Protein AF-A0AAE3WEP5-F1 (afdb_monomer)

Structure (mmCIF, N/CA/C/O backbone):
data_AF-A0AAE3WEP5-F1
#
_entry.id   AF-A0AAE3WEP5-F1
#
loop_
_atom_site.group_PDB
_atom_site.id
_atom_site.type_symbol
_atom_site.label_atom_id
_atom_site.label_alt_id
_atom_site.label_comp_id
_atom_site.label_asym_id
_atom_site.label_entity_id
_atom_site.label_seq_id
_atom_site.pdbx_PDB_ins_code
_atom_site.Cartn_x
_atom_site.Cartn_y
_atom_site.Cartn_z
_atom_site.occupancy
_atom_site.B_iso_or_equiv
_atom_site.auth_seq_id
_atom_site.auth_comp_id
_atom_site.auth_asym_id
_atom_site.auth_atom_id
_atom_site.pdbx_PDB_model_num
ATOM 1 N N . MET A 1 1 ? 13.631 13.914 59.760 1.00 41.50 1 MET A N 1
ATOM 2 C CA . MET A 1 1 ? 13.850 12.829 58.777 1.00 41.50 1 MET A CA 1
ATOM 3 C C . MET A 1 1 ? 12.592 12.707 57.924 1.00 41.50 1 MET A C 1
ATOM 5 O O . MET A 1 1 ? 11.534 12.432 58.470 1.00 41.50 1 MET A O 1
ATOM 9 N N . LYS A 1 2 ? 12.671 13.029 56.625 1.00 40.06 2 LYS A N 1
ATOM 10 C CA . LYS A 1 2 ? 11.543 12.967 55.677 1.00 40.06 2 LYS A CA 1
ATOM 11 C C . LYS A 1 2 ? 11.283 11.506 55.298 1.00 40.06 2 LYS A C 1
ATOM 13 O O . LYS A 1 2 ? 12.188 10.871 54.766 1.00 40.06 2 LYS A O 1
ATOM 18 N N . LYS A 1 3 ? 10.067 10.996 55.498 1.00 39.69 3 LYS A N 1
ATOM 19 C CA . LYS A 1 3 ? 9.565 9.845 54.734 1.00 39.69 3 LYS A CA 1
ATOM 20 C C . LYS A 1 3 ? 8.211 10.206 54.144 1.00 39.69 3 LYS A C 1
ATOM 22 O O . LYS A 1 3 ? 7.226 10.401 54.844 1.00 39.69 3 LYS A O 1
ATOM 27 N N . VAL A 1 4 ? 8.276 10.409 52.836 1.00 43.28 4 VA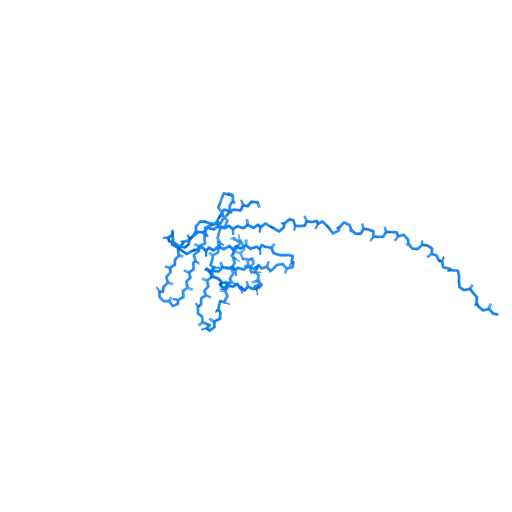L A N 1
ATOM 28 C CA . VAL A 1 4 ? 7.209 10.793 51.924 1.00 43.28 4 VAL A CA 1
ATOM 29 C C . VAL A 1 4 ? 6.188 9.662 51.871 1.00 43.28 4 VAL A C 1
ATOM 31 O O . VAL A 1 4 ? 6.540 8.505 51.652 1.00 43.28 4 VAL A O 1
ATOM 34 N N . MET A 1 5 ? 4.931 10.020 52.107 1.00 43.84 5 MET A N 1
ATOM 35 C CA . MET A 1 5 ? 3.764 9.158 51.982 1.00 43.84 5 MET A CA 1
ATOM 36 C C . MET A 1 5 ? 3.524 8.910 50.486 1.00 43.84 5 MET A C 1
ATOM 38 O O . MET A 1 5 ? 3.223 9.840 49.740 1.00 43.84 5 MET A O 1
ATOM 42 N N . ILE A 1 6 ? 3.732 7.674 50.028 1.00 49.97 6 ILE A N 1
ATOM 43 C CA . ILE A 1 6 ? 3.445 7.273 48.648 1.00 49.97 6 ILE A CA 1
ATOM 44 C C . ILE A 1 6 ? 1.932 7.070 48.555 1.00 49.97 6 ILE A C 1
ATOM 46 O O . ILE A 1 6 ? 1.394 6.077 49.036 1.00 49.97 6 ILE A O 1
ATOM 50 N N . VAL A 1 7 ? 1.249 8.057 47.979 1.00 48.47 7 VAL A N 1
ATOM 51 C CA . VAL A 1 7 ? -0.148 7.951 47.556 1.00 48.47 7 VAL A CA 1
ATOM 52 C C . VAL A 1 7 ? -0.219 6.933 46.422 1.00 48.47 7 VAL A C 1
ATOM 54 O O . VAL A 1 7 ? 0.413 7.110 45.380 1.00 48.47 7 VAL A O 1
ATOM 57 N N . SER A 1 8 ? -0.993 5.868 46.642 1.00 49.91 8 SER A N 1
ATOM 58 C CA . SER A 1 8 ? -1.401 4.898 45.627 1.00 49.91 8 SER A CA 1
ATOM 59 C C . SER A 1 8 ? -2.136 5.612 44.493 1.00 49.91 8 SER A C 1
ATOM 61 O O . SER A 1 8 ? -3.335 5.878 44.566 1.00 49.91 8 SER A O 1
ATOM 63 N N . GLY A 1 9 ? -1.382 5.956 43.451 1.00 44.91 9 GLY A N 1
ATOM 64 C CA . GLY A 1 9 ? -1.884 6.520 42.209 1.00 44.91 9 GLY A CA 1
ATOM 65 C C . GLY A 1 9 ? -2.639 5.465 41.410 1.00 44.91 9 GLY A C 1
ATOM 66 O O . GLY A 1 9 ? -2.046 4.553 40.843 1.00 44.91 9 GLY A O 1
ATOM 67 N N . ILE A 1 10 ? -3.957 5.623 41.431 1.00 52.28 10 ILE A N 1
ATOM 68 C CA . ILE A 1 10 ? -5.001 5.083 40.558 1.00 52.28 10 ILE A CA 1
ATOM 69 C C . ILE A 1 10 ? -4.474 4.518 39.229 1.00 52.28 10 ILE A C 1
ATOM 71 O O . ILE A 1 10 ? -3.833 5.207 38.435 1.00 52.28 10 ILE A O 1
ATOM 75 N N . ALA A 1 11 ? -4.839 3.259 38.981 1.00 49.22 11 ALA A N 1
ATOM 76 C CA . ALA A 1 11 ? -4.692 2.575 37.710 1.00 49.22 11 ALA A CA 1
ATOM 77 C C . ALA A 1 11 ? -5.351 3.375 36.575 1.00 49.22 11 ALA A C 1
ATOM 79 O O . ALA A 1 11 ? -6.562 3.325 36.375 1.00 49.22 11 ALA A O 1
ATOM 80 N N . LEU A 1 12 ? -4.536 4.053 35.775 1.00 43.38 12 LEU A N 1
ATOM 81 C CA . LEU A 1 12 ? -4.872 4.368 34.393 1.00 43.38 12 LEU A CA 1
ATOM 82 C C . LEU A 1 12 ? -4.408 3.186 33.542 1.00 43.38 12 LEU A C 1
ATOM 84 O O . LEU A 1 12 ? -3.438 3.270 32.790 1.00 43.38 12 LEU A O 1
ATOM 88 N N . LEU A 1 13 ? -5.123 2.063 33.664 1.00 47.12 13 LEU A N 1
ATOM 89 C CA . LEU A 1 13 ? -5.241 1.107 32.565 1.00 47.12 13 LEU A CA 1
ATOM 90 C C . LEU A 1 13 ? -5.991 1.849 31.462 1.00 47.12 13 LEU A C 1
ATOM 92 O O . LEU A 1 13 ? -7.205 1.727 31.310 1.00 47.12 13 LEU A O 1
ATOM 96 N N . GLY A 1 14 ? -5.261 2.713 30.756 1.00 37.12 14 GLY A N 1
ATOM 97 C CA . GLY A 1 14 ? -5.734 3.309 29.532 1.00 37.12 14 GLY A CA 1
ATOM 98 C C . GLY A 1 14 ? -6.179 2.151 28.666 1.00 37.12 14 GLY A C 1
ATOM 99 O O . GLY A 1 14 ? -5.361 1.312 28.285 1.00 37.12 14 GLY A O 1
ATOM 100 N N . LEU A 1 15 ? -7.481 2.094 28.393 1.00 43.38 15 LEU A N 1
ATOM 101 C CA . LEU A 1 15 ? -8.002 1.442 27.211 1.00 43.38 15 LEU A CA 1
ATOM 102 C C . LEU A 1 15 ? -7.263 2.087 26.036 1.00 43.38 15 LEU A C 1
ATOM 104 O O . LEU A 1 15 ? -7.735 3.043 25.422 1.00 43.38 15 LEU A O 1
ATOM 108 N N . ALA A 1 16 ? -6.073 1.572 25.731 1.00 41.22 16 ALA A N 1
ATOM 109 C CA . ALA A 1 16 ? -5.534 1.582 24.398 1.00 41.22 16 ALA A CA 1
ATOM 110 C C . ALA A 1 16 ? -6.544 0.756 23.616 1.00 41.22 16 ALA A C 1
ATOM 112 O O . ALA A 1 16 ? -6.418 -0.461 23.503 1.00 41.22 16 ALA A O 1
ATOM 113 N N . GLY A 1 17 ? -7.628 1.421 23.199 1.00 38.88 17 GLY A N 1
ATOM 114 C CA . GLY A 1 17 ? -8.587 0.870 22.274 1.00 38.88 17 GLY A CA 1
ATOM 115 C C . GLY A 1 17 ? -7.742 0.281 21.170 1.00 38.88 17 GLY A C 1
ATOM 116 O O . GLY A 1 17 ? -6.968 0.999 20.528 1.00 38.88 17 GLY A O 1
ATOM 117 N N . ALA A 1 18 ? -7.792 -1.042 21.055 1.00 41.75 18 ALA A N 1
ATOM 118 C CA . ALA A 1 18 ? -7.217 -1.748 19.942 1.00 41.75 18 ALA A CA 1
ATOM 119 C C . ALA A 1 18 ? -7.952 -1.193 18.725 1.00 41.75 18 ALA A C 1
ATOM 121 O O . ALA A 1 18 ? -9.026 -1.658 18.361 1.00 41.75 18 ALA A O 1
ATOM 122 N N . ALA A 1 19 ? -7.428 -0.105 18.162 1.00 49.44 19 ALA A N 1
ATOM 123 C CA . ALA A 1 19 ? -7.770 0.342 16.836 1.00 49.44 19 ALA A CA 1
ATOM 124 C C . ALA A 1 19 ? -7.291 -0.809 15.964 1.00 49.44 19 ALA A C 1
ATOM 126 O O . ALA A 1 19 ? -6.103 -0.893 15.652 1.00 49.44 19 ALA A O 1
ATOM 127 N N . SER A 1 20 ? -8.187 -1.773 15.741 1.00 53.28 20 SER A N 1
ATOM 128 C CA . SER A 1 20 ? -7.934 -2.965 14.957 1.00 53.28 20 SER A CA 1
ATOM 129 C C . SER A 1 20 ? -7.285 -2.494 13.672 1.00 53.28 20 SER A C 1
ATOM 131 O O . SER A 1 20 ? -7.871 -1.693 12.945 1.00 53.28 20 SER A O 1
ATOM 133 N N . ALA A 1 21 ? -6.034 -2.896 13.457 1.00 64.69 21 ALA A N 1
ATOM 134 C CA . ALA A 1 21 ? -5.287 -2.518 12.274 1.00 64.69 21 ALA A CA 1
ATOM 135 C C . ALA A 1 21 ? -6.022 -3.107 11.065 1.00 64.69 21 ALA A C 1
ATOM 137 O O . ALA A 1 21 ? -5.867 -4.284 10.741 1.00 64.69 21 ALA A O 1
ATOM 138 N N . THR A 1 22 ? -6.898 -2.315 10.445 1.00 77.56 22 THR A N 1
ATOM 139 C CA . THR A 1 22 ? -7.660 -2.760 9.284 1.00 77.56 22 THR A CA 1
ATOM 140 C C . THR A 1 22 ? -6.659 -3.036 8.175 1.00 77.56 22 THR A C 1
ATOM 142 O O . THR A 1 22 ? -5.882 -2.160 7.786 1.00 77.56 22 THR A O 1
ATOM 145 N N . THR A 1 23 ? -6.647 -4.278 7.701 1.00 85.50 23 THR A N 1
ATOM 146 C CA . THR A 1 23 ? -5.734 -4.708 6.646 1.00 85.50 23 THR A CA 1
ATOM 147 C C . THR A 1 23 ? -6.535 -4.992 5.394 1.00 85.50 23 THR A C 1
ATOM 149 O O . THR A 1 23 ? -7.480 -5.778 5.414 1.00 85.50 23 THR A O 1
ATOM 152 N N . CYS A 1 24 ? -6.149 -4.354 4.296 1.00 87.19 24 CYS A N 1
ATOM 153 C CA . CYS A 1 24 ? -6.795 -4.477 3.002 1.00 87.19 24 CYS A CA 1
ATOM 154 C C . CYS A 1 24 ? -5.812 -5.050 1.995 1.00 87.19 24 CYS A C 1
ATOM 156 O O . CYS A 1 24 ? -4.688 -4.572 1.896 1.00 87.19 24 CYS A O 1
ATOM 158 N N . ALA A 1 25 ? -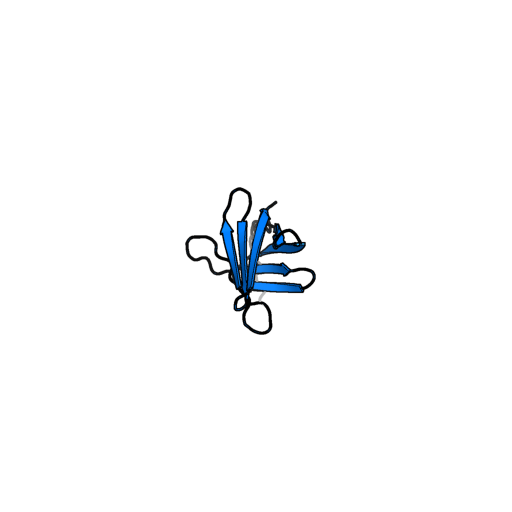6.223 -6.055 1.229 1.00 89.69 25 ALA A N 1
ATOM 159 C CA . ALA A 1 25 ? -5.357 -6.708 0.252 1.00 89.69 25 ALA A CA 1
ATOM 160 C C . ALA A 1 25 ? -6.047 -6.858 -1.105 1.00 89.69 25 ALA A C 1
ATOM 162 O O . ALA A 1 25 ? -7.277 -6.919 -1.190 1.00 89.69 25 ALA A O 1
ATOM 163 N N . GLY A 1 26 ? -5.249 -6.910 -2.167 1.00 89.44 26 GLY A N 1
ATOM 164 C CA . GLY A 1 26 ? -5.718 -7.098 -3.534 1.00 89.44 26 GLY A CA 1
ATOM 165 C C . GLY A 1 26 ? -4.565 -7.243 -4.522 1.00 89.44 26 GLY A C 1
ATOM 166 O O . GLY A 1 26 ? -3.417 -7.424 -4.126 1.00 89.44 26 GLY A O 1
ATOM 167 N N . LYS A 1 27 ? -4.875 -7.162 -5.820 1.00 88.50 27 LYS A N 1
ATOM 168 C CA . LYS A 1 27 ? -3.884 -7.268 -6.901 1.00 88.50 27 LYS A CA 1
ATOM 169 C C . LYS A 1 27 ? -4.000 -6.119 -7.898 1.00 88.50 27 LYS A C 1
ATOM 171 O O . LYS A 1 27 ? -5.098 -5.827 -8.372 1.00 88.50 27 LYS A O 1
ATOM 176 N N . TRP A 1 28 ? -2.872 -5.517 -8.274 1.00 84.44 28 TRP A N 1
ATOM 177 C CA . TRP A 1 28 ? -2.794 -4.508 -9.336 1.00 84.44 28 TRP A CA 1
ATOM 178 C C . TRP A 1 28 ? -2.970 -5.152 -10.705 1.00 84.44 28 TRP A C 1
ATOM 180 O O . TRP A 1 28 ? -2.194 -6.034 -11.079 1.00 84.44 28 TRP A O 1
ATOM 190 N N . ASN A 1 29 ? -4.010 -4.736 -11.434 1.00 83.81 29 ASN A N 1
ATOM 191 C CA . ASN A 1 29 ? -4.420 -5.301 -12.724 1.00 83.81 29 ASN A CA 1
ATOM 192 C C . ASN A 1 29 ? -4.484 -6.848 -12.706 1.00 83.81 29 ASN A C 1
ATOM 194 O O . ASN A 1 29 ? -4.195 -7.501 -13.706 1.00 83.81 29 ASN A O 1
ATOM 198 N N . GLY A 1 30 ? -4.792 -7.443 -11.544 1.00 81.94 30 GLY A N 1
ATOM 199 C CA . GLY A 1 30 ? -4.839 -8.895 -11.339 1.00 81.94 30 GLY A CA 1
ATOM 200 C C . GLY A 1 30 ? -3.485 -9.620 -11.258 1.00 81.94 30 GLY A C 1
ATOM 201 O O . GLY A 1 30 ? -3.483 -10.840 -11.127 1.00 81.94 30 GLY A O 1
ATOM 202 N N . ARG A 1 31 ? -2.345 -8.915 -11.316 1.00 81.25 31 ARG A N 1
ATOM 203 C CA . ARG A 1 31 ? -1.008 -9.533 -11.438 1.00 81.25 31 ARG A CA 1
ATOM 204 C C . ARG A 1 31 ? -0.129 -9.404 -10.200 1.00 81.25 31 ARG A C 1
ATOM 206 O O . ARG A 1 31 ? 0.489 -10.384 -9.806 1.00 81.25 31 ARG A O 1
ATOM 213 N N . VAL A 1 32 ? -0.055 -8.215 -9.606 1.00 81.62 32 VAL A N 1
ATOM 214 C CA . VAL A 1 32 ? 0.900 -7.934 -8.522 1.00 81.62 32 VAL A CA 1
ATOM 215 C C . VAL A 1 32 ? 0.169 -7.798 -7.199 1.00 81.62 32 VAL A C 1
ATOM 217 O O . VAL A 1 32 ? -0.675 -6.911 -7.066 1.00 81.62 32 VAL A O 1
ATOM 220 N N . ASP A 1 33 ? 0.495 -8.660 -6.236 1.00 85.00 33 ASP A N 1
ATOM 221 C CA . ASP A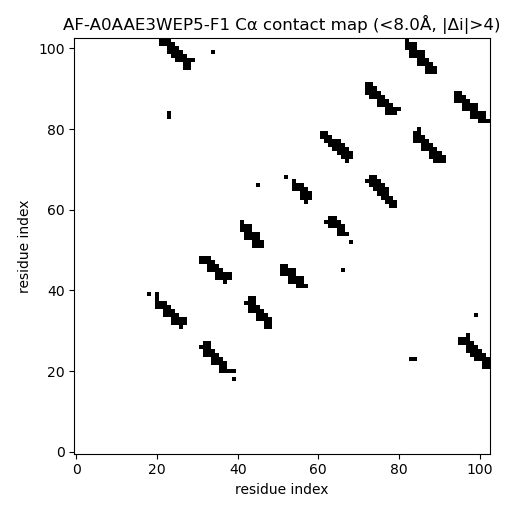 1 33 ? -0.062 -8.605 -4.886 1.00 85.00 33 ASP A CA 1
ATOM 222 C C . ASP A 1 33 ? 0.278 -7.289 -4.189 1.00 85.00 33 ASP A C 1
ATOM 224 O O . ASP A 1 33 ? 1.390 -6.758 -4.275 1.00 85.00 33 ASP A O 1
ATOM 228 N N . THR A 1 34 ? -0.720 -6.756 -3.496 1.00 85.00 34 THR A N 1
ATOM 229 C CA . THR A 1 34 ? -0.594 -5.533 -2.725 1.00 85.00 34 THR A CA 1
ATOM 230 C C . THR A 1 34 ? -1.421 -5.610 -1.452 1.00 85.00 34 THR A C 1
ATOM 232 O O . THR A 1 34 ? -2.513 -6.184 -1.424 1.00 85.00 34 THR A O 1
ATOM 235 N N . SER A 1 35 ? -0.894 -5.025 -0.382 1.00 86.44 35 SER A N 1
ATOM 236 C CA . SER A 1 35 ? -1.574 -4.957 0.906 1.00 86.44 35 SER A CA 1
ATOM 237 C C . SER A 1 35 ? -1.360 -3.607 1.563 1.00 86.44 35 SER A C 1
ATOM 239 O O . SER A 1 35 ? -0.279 -3.028 1.467 1.00 86.44 35 SER A O 1
ATOM 241 N N . VAL A 1 36 ? -2.373 -3.139 2.277 1.00 84.50 36 VAL A N 1
ATOM 242 C CA . VAL A 1 36 ? -2.377 -1.889 3.028 1.00 84.50 36 VAL A CA 1
ATOM 243 C C . VAL A 1 36 ? -2.838 -2.184 4.438 1.00 84.50 36 VAL A C 1
ATOM 245 O O . VAL A 1 36 ? -3.928 -2.705 4.638 1.00 84.50 36 VAL A O 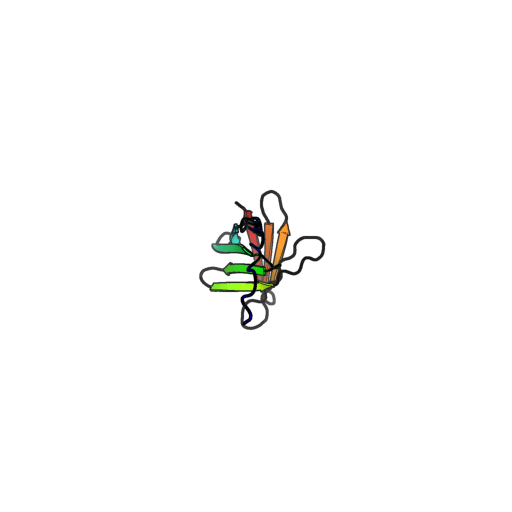1
ATOM 248 N N . GLU A 1 37 ? -2.007 -1.848 5.409 1.00 86.00 37 GLU A N 1
ATOM 249 C CA . GLU A 1 37 ? -2.297 -1.961 6.831 1.00 86.00 37 GLU A CA 1
ATOM 250 C C . GLU A 1 37 ? -2.384 -0.551 7.411 1.00 86.00 37 GLU A C 1
ATOM 252 O O . GLU A 1 37 ? -1.404 0.206 7.400 1.00 86.00 37 GLU A O 1
ATOM 257 N N . PHE A 1 38 ? -3.567 -0.181 7.898 1.00 80.44 38 PHE A N 1
ATOM 258 C CA . PHE A 1 38 ? -3.778 1.109 8.541 1.00 80.44 38 PHE A CA 1
ATOM 259 C C . PHE A 1 38 ? -3.269 1.066 9.981 1.00 80.44 38 PHE A C 1
ATOM 261 O O . PHE A 1 38 ? -3.684 0.236 10.787 1.00 80.44 38 PHE A O 1
ATOM 268 N N . LYS A 1 39 ? -2.356 1.985 10.299 1.00 78.12 39 LYS A N 1
ATOM 269 C CA . LYS A 1 39 ? -1.711 2.111 11.607 1.00 78.12 39 LYS A CA 1
ATOM 270 C C . LYS A 1 39 ? -2.236 3.334 12.351 1.00 78.12 39 LYS A C 1
ATOM 272 O O . LYS A 1 39 ? -2.692 4.312 11.753 1.00 78.12 39 LYS A O 1
ATOM 277 N N . GLN A 1 40 ? -2.104 3.306 13.675 1.00 72.25 40 GLN A N 1
ATOM 278 C CA . GLN A 1 40 ? -2.406 4.464 14.514 1.00 72.25 40 GLN A CA 1
ATOM 279 C C . GLN A 1 40 ? -1.565 5.692 14.126 1.00 72.25 40 GLN A C 1
ATOM 281 O O . GLN A 1 40 ? -0.464 5.585 13.578 1.00 72.25 40 GLN A O 1
ATOM 286 N N . GLY A 1 41 ? -2.105 6.880 14.410 1.00 72.19 41 GLY A N 1
ATOM 287 C CA . GLY A 1 41 ? -1.444 8.152 14.106 1.00 72.19 41 GLY A CA 1
ATOM 288 C C . GLY A 1 41 ? -1.502 8.553 12.629 1.00 72.19 41 GLY A C 1
ATOM 289 O O . GLY A 1 41 ? -0.636 9.295 12.167 1.00 72.19 41 GLY A O 1
ATOM 290 N N . GLY A 1 42 ? -2.492 8.053 11.878 1.00 74.94 42 GLY A N 1
ATOM 291 C CA . GLY A 1 42 ? -2.697 8.424 10.476 1.00 74.94 42 GLY A CA 1
ATOM 292 C C . GLY A 1 42 ? -1.554 7.965 9.575 1.00 74.94 42 GLY A C 1
ATOM 293 O O . GLY A 1 42 ? -1.127 8.708 8.697 1.00 74.94 42 GLY A O 1
ATOM 294 N N . LYS A 1 43 ? -1.020 6.765 9.813 1.00 77.00 43 LYS A N 1
ATOM 295 C CA . LYS A 1 43 ? 0.001 6.133 8.971 1.00 77.00 43 LYS A CA 1
ATOM 296 C C . LYS A 1 43 ? -0.581 4.887 8.314 1.00 77.00 43 LYS A C 1
ATOM 298 O O . LYS A 1 43 ? -1.487 4.264 8.857 1.00 77.00 43 LYS A O 1
ATOM 303 N N . ALA A 1 44 ? -0.030 4.490 7.178 1.00 81.12 44 ALA A N 1
ATOM 304 C CA . ALA A 1 44 ? -0.344 3.214 6.553 1.00 81.12 44 ALA A CA 1
ATOM 305 C C . ALA A 1 44 ? 0.943 2.530 6.102 1.00 81.12 44 ALA A C 1
ATOM 307 O O . ALA A 1 44 ? 1.831 3.180 5.544 1.00 81.12 44 ALA A O 1
ATOM 308 N N . LYS A 1 45 ? 1.047 1.224 6.356 1.00 83.81 45 LYS A N 1
ATOM 309 C CA . LYS A 1 45 ? 2.062 0.370 5.742 1.00 83.81 45 LYS A CA 1
ATOM 310 C C . LYS A 1 45 ? 1.477 -0.185 4.458 1.00 83.81 45 LYS A C 1
ATOM 312 O O . LYS A 1 45 ? 0.457 -0.860 4.486 1.00 83.81 45 LYS A O 1
ATOM 317 N N . TYR A 1 46 ? 2.134 0.087 3.351 1.00 81.62 46 TYR A N 1
ATOM 318 C CA . TYR A 1 46 ? 1.761 -0.426 2.052 1.00 81.62 46 TYR A CA 1
ATOM 319 C C . TYR A 1 46 ? 2.850 -1.346 1.545 1.00 81.62 46 TYR A C 1
ATOM 321 O O . TYR A 1 46 ? 4.027 -1.011 1.644 1.00 81.62 46 TYR A O 1
ATOM 329 N N . CYS A 1 47 ? 2.445 -2.485 1.004 1.00 81.94 47 CYS A N 1
ATOM 330 C CA . CYS A 1 47 ? 3.324 -3.435 0.354 1.00 81.94 47 CYS A CA 1
ATOM 331 C C . CYS A 1 47 ? 2.899 -3.614 -1.103 1.00 81.94 47 CYS A C 1
ATOM 333 O O . CYS A 1 47 ? 1.710 -3.758 -1.405 1.00 81.94 47 CYS A O 1
ATOM 335 N N . TYR A 1 48 ? 3.878 -3.615 -1.998 1.00 78.50 48 TYR A N 1
ATOM 336 C CA . TYR A 1 48 ? 3.733 -3.915 -3.415 1.00 78.50 48 TYR A CA 1
ATOM 337 C C . TYR A 1 48 ? 4.743 -4.986 -3.787 1.00 78.50 48 TYR A C 1
ATOM 339 O O . TYR A 1 48 ? 5.943 -4.793 -3.599 1.00 78.50 48 TYR A O 1
ATOM 347 N N . ALA A 1 49 ? 4.258 -6.116 -4.299 1.00 78.44 49 ALA A N 1
ATOM 348 C CA . ALA A 1 49 ? 5.065 -7.319 -4.451 1.00 78.44 49 ALA A CA 1
ATOM 349 C C . ALA A 1 49 ? 5.763 -7.683 -3.123 1.00 78.44 49 ALA A C 1
ATOM 351 O O . ALA A 1 49 ? 5.110 -8.187 -2.212 1.00 78.44 49 ALA A O 1
ATOM 352 N N . ARG A 1 50 ? 7.069 -7.419 -2.996 1.00 77.75 50 ARG A N 1
ATOM 353 C CA . ARG A 1 50 ? 7.857 -7.681 -1.778 1.00 77.75 50 ARG A CA 1
ATOM 354 C C . ARG A 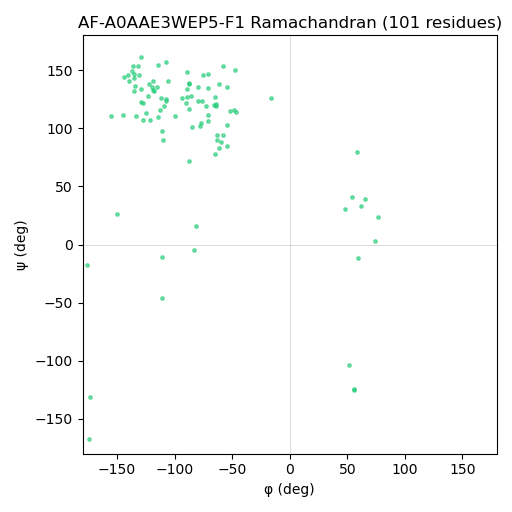1 50 ? 8.303 -6.416 -1.047 1.00 77.75 50 ARG A C 1
ATOM 356 O O . ARG A 1 50 ? 8.766 -6.510 0.086 1.00 77.75 50 ARG A O 1
ATOM 363 N N . ASP A 1 51 ? 8.142 -5.255 -1.667 1.00 78.38 51 ASP A N 1
ATOM 364 C CA . ASP A 1 51 ? 8.599 -3.987 -1.121 1.00 78.38 51 ASP A CA 1
ATOM 365 C C . ASP A 1 51 ? 7.507 -3.367 -0.266 1.00 78.38 51 ASP A C 1
ATOM 367 O O . ASP A 1 51 ? 6.374 -3.191 -0.716 1.00 78.38 51 ASP A O 1
ATOM 371 N N . CYS A 1 52 ? 7.849 -3.018 0.971 1.00 80.31 52 CYS A N 1
ATOM 372 C CA . CYS A 1 52 ? 6.926 -2.390 1.903 1.00 80.31 52 CYS A CA 1
ATOM 373 C C . CYS A 1 52 ? 7.456 -1.040 2.374 1.00 80.31 52 CYS A C 1
ATOM 375 O O . CYS A 1 52 ? 8.614 -0.913 2.764 1.00 80.31 52 CYS A O 1
ATOM 377 N N . TRP A 1 53 ? 6.575 -0.050 2.452 1.00 77.75 53 TRP A N 1
ATOM 378 C CA . TRP A 1 53 ? 6.875 1.267 2.998 1.00 77.75 53 TRP A CA 1
ATOM 379 C C . TRP A 1 53 ? 5.759 1.731 3.924 1.00 77.75 53 TRP A C 1
ATOM 381 O O . TRP A 1 53 ? 4.587 1.419 3.729 1.00 77.75 53 TRP A O 1
ATOM 391 N N . THR A 1 54 ? 6.123 2.479 4.963 1.00 78.94 54 THR A N 1
ATOM 392 C CA . THR A 1 54 ? 5.148 3.125 5.848 1.00 78.94 54 THR A CA 1
ATOM 393 C C . THR A 1 54 ? 5.160 4.616 5.569 1.00 78.94 54 THR A C 1
ATOM 395 O O . THR A 1 54 ? 6.210 5.241 5.670 1.00 78.94 54 THR A O 1
ATOM 398 N N . GLN A 1 55 ? 4.005 5.185 5.237 1.00 75.06 55 GLN A N 1
ATOM 399 C CA . GLN A 1 55 ? 3.868 6.619 4.980 1.00 75.06 55 GLN A CA 1
ATOM 400 C C . GLN A 1 55 ? 2.716 7.213 5.777 1.00 75.06 55 GLN A C 1
ATOM 402 O O . GLN A 1 55 ? 1.830 6.503 6.264 1.00 75.06 55 GLN A O 1
ATOM 407 N N . ARG A 1 56 ? 2.741 8.539 5.915 1.00 74.94 56 ARG A N 1
ATOM 408 C CA . ARG A 1 56 ? 1.625 9.297 6.476 1.00 74.94 56 ARG A CA 1
ATOM 409 C C . ARG A 1 56 ? 0.465 9.301 5.480 1.00 74.94 56 ARG A C 1
ATOM 411 O O . ARG A 1 56 ? 0.657 9.511 4.289 1.00 74.94 56 ARG A O 1
ATOM 418 N N . MET A 1 57 ? -0.735 9.061 5.983 1.00 72.81 57 MET A N 1
ATOM 419 C CA . MET A 1 57 ? -1.978 9.112 5.231 1.00 72.81 57 MET A CA 1
ATOM 420 C C . MET A 1 57 ? -2.543 10.534 5.272 1.00 72.81 57 MET A C 1
ATOM 422 O O . MET A 1 57 ? -2.623 11.143 6.341 1.00 72.81 57 MET A O 1
ATOM 426 N N . PHE A 1 58 ? -2.963 11.046 4.117 1.00 70.31 58 PHE A N 1
ATOM 427 C CA . PHE A 1 58 ? -3.546 12.378 3.979 1.00 70.31 58 PHE A CA 1
ATOM 428 C C . PHE A 1 58 ? -5.031 12.268 3.643 1.00 70.31 58 PHE A C 1
ATOM 430 O O . PHE A 1 58 ? -5.412 12.103 2.491 1.00 70.31 58 PHE A O 1
ATOM 437 N N . LYS A 1 59 ? -5.898 12.393 4.648 1.00 65.31 59 LYS A N 1
ATOM 438 C CA . LYS A 1 59 ? -7.346 12.373 4.419 1.00 65.31 59 LYS A CA 1
ATOM 439 C C . LYS A 1 59 ? -7.819 13.713 3.850 1.00 65.31 59 LYS A C 1
ATOM 441 O O . LYS A 1 59 ? -7.950 14.674 4.597 1.00 65.31 59 LYS A O 1
ATOM 446 N N . ASN A 1 60 ? -8.119 13.766 2.554 1.00 58.38 60 ASN A N 1
ATOM 447 C CA . ASN A 1 60 ? -8.857 14.878 1.947 1.00 58.38 60 ASN A CA 1
ATOM 448 C C . ASN A 1 60 ? -10.254 14.406 1.524 1.00 58.38 60 ASN A C 1
ATOM 450 O O . ASN A 1 60 ? -10.408 13.868 0.432 1.00 58.38 60 ASN A O 1
ATOM 454 N N . GLY A 1 61 ? -11.239 14.519 2.421 1.00 53.06 61 GLY A N 1
ATOM 455 C CA . GLY A 1 61 ? -12.678 14.328 2.157 1.00 53.06 61 GLY A CA 1
ATOM 456 C C . GLY A 1 61 ? -13.160 12.968 1.615 1.00 53.06 61 GLY A C 1
ATOM 457 O O . GLY A 1 61 ? -14.361 12.745 1.603 1.00 53.06 61 GLY A O 1
ATOM 458 N N . ASN A 1 62 ? -12.269 12.068 1.179 1.00 52.59 62 ASN A N 1
ATOM 459 C CA . ASN A 1 62 ? -12.576 10.813 0.474 1.00 52.59 62 ASN A CA 1
ATOM 460 C C . ASN A 1 62 ? -11.537 9.688 0.736 1.00 52.59 62 ASN A C 1
ATOM 462 O O . ASN A 1 62 ? -11.368 8.795 -0.092 1.00 52.59 62 ASN A O 1
ATOM 466 N N . ASP A 1 63 ? -10.841 9.725 1.881 1.00 50.94 63 ASP A N 1
ATOM 467 C CA . ASP A 1 63 ? -9.862 8.706 2.323 1.00 50.94 63 ASP A CA 1
ATOM 468 C C . ASP A 1 63 ? -8.730 8.394 1.324 1.00 50.94 63 ASP A C 1
ATOM 470 O O . ASP A 1 63 ? -8.306 7.248 1.170 1.00 50.94 63 ASP A O 1
ATOM 474 N N . TYR A 1 64 ? -8.186 9.428 0.682 1.00 54.16 64 TYR A N 1
ATOM 475 C CA . TYR A 1 64 ? -7.004 9.274 -0.157 1.00 54.16 64 TYR A CA 1
ATOM 476 C C . TYR A 1 64 ? -5.793 8.832 0.674 1.00 54.16 64 TYR A C 1
ATOM 478 O O . TYR A 1 64 ? -5.325 9.519 1.580 1.00 54.16 64 TYR A O 1
ATOM 486 N N . LEU A 1 65 ? -5.245 7.666 0.354 1.00 60.12 65 LEU A N 1
ATOM 487 C CA . LEU A 1 65 ? -3.849 7.399 0.665 1.00 60.12 65 LEU A CA 1
ATOM 488 C C . LEU A 1 65 ? -3.003 8.190 -0.347 1.00 60.12 65 LEU A C 1
ATOM 490 O O . LEU A 1 65 ? -3.429 8.381 -1.480 1.00 60.12 65 LEU A O 1
ATOM 494 N N . PHE A 1 66 ? -1.835 8.690 0.049 1.00 58.62 66 PHE A N 1
ATOM 495 C CA . PHE A 1 66 ? -0.830 9.162 -0.901 1.00 58.62 66 PHE A CA 1
ATOM 496 C C . PHE A 1 66 ? 0.500 8.572 -0.463 1.00 58.62 66 PHE A C 1
ATOM 498 O O . PHE A 1 66 ? 1.019 8.878 0.608 1.00 58.62 66 PHE A O 1
ATOM 505 N N . LEU A 1 67 ? 1.005 7.645 -1.263 1.00 61.59 67 LEU A N 1
ATOM 506 C CA . LEU A 1 67 ? 2.216 6.898 -0.975 1.00 61.59 67 LEU A CA 1
ATOM 507 C C . LEU A 1 67 ? 3.277 7.262 -1.993 1.00 61.59 67 LEU A C 1
ATOM 509 O O . LEU A 1 67 ? 3.167 6.831 -3.135 1.00 61.59 67 LEU A O 1
ATOM 513 N N . VAL A 1 68 ? 4.308 7.988 -1.570 1.00 56.16 68 VAL A N 1
ATOM 514 C CA . VAL A 1 68 ? 5.504 8.181 -2.391 1.00 56.16 68 VAL A CA 1
ATOM 515 C C . VAL A 1 68 ? 6.428 6.986 -2.162 1.00 56.16 68 VAL A C 1
ATOM 517 O O . VAL A 1 68 ? 7.072 6.877 -1.117 1.00 56.16 68 VAL A O 1
ATOM 520 N N . GLY A 1 69 ? 6.415 6.041 -3.104 1.00 49.97 69 GLY A N 1
ATOM 521 C CA . GLY A 1 69 ? 7.407 4.963 -3.182 1.00 49.97 69 GLY A CA 1
ATOM 522 C C . GLY A 1 69 ? 8.765 5.519 -3.627 1.00 49.97 69 GLY A C 1
ATOM 523 O O . GLY A 1 69 ? 8.803 6.497 -4.374 1.00 49.97 69 GLY A O 1
ATOM 524 N N . GLY A 1 70 ? 9.860 4.931 -3.133 1.00 46.09 70 GLY A N 1
ATOM 525 C CA . GLY A 1 70 ? 11.240 5.408 -3.316 1.00 46.09 70 GLY A CA 1
ATOM 526 C C . GLY A 1 70 ? 11.625 5.771 -4.760 1.00 46.09 70 GLY A C 1
ATOM 527 O O . GLY A 1 70 ? 11.106 5.203 -5.716 1.00 46.09 70 GLY A O 1
ATOM 528 N N . ASN A 1 71 ? 12.547 6.734 -4.882 1.00 47.84 71 ASN A N 1
ATOM 529 C CA . ASN A 1 71 ? 12.997 7.398 -6.118 1.00 47.84 71 ASN A CA 1
ATOM 530 C C . ASN A 1 71 ? 11.926 8.190 -6.896 1.00 47.84 71 ASN A C 1
ATOM 532 O O . ASN A 1 71 ? 12.027 8.340 -8.108 1.00 47.84 71 ASN A O 1
ATOM 536 N N . SER A 1 72 ? 10.965 8.785 -6.179 1.00 54.84 72 SER A N 1
ATOM 537 C CA . SER A 1 72 ? 10.208 9.970 -6.623 1.00 54.84 72 SER A CA 1
ATOM 538 C C . SER A 1 72 ? 9.440 9.822 -7.949 1.00 54.84 72 SER A C 1
ATOM 540 O O . SER A 1 72 ? 9.882 10.342 -8.965 1.00 54.84 72 SER A O 1
ATOM 542 N N . ALA A 1 73 ? 8.255 9.189 -7.933 1.00 60.03 73 ALA A N 1
ATOM 543 C CA . ALA A 1 73 ? 7.174 9.439 -8.920 1.00 60.03 73 ALA A CA 1
ATOM 544 C C . ALA A 1 73 ? 5.874 8.660 -8.649 1.00 60.03 73 ALA A C 1
ATOM 546 O O . ALA A 1 73 ? 4.834 8.984 -9.223 1.00 60.03 73 ALA A O 1
ATOM 547 N N . ALA A 1 74 ? 5.916 7.607 -7.828 1.00 66.62 74 ALA A N 1
ATOM 548 C CA . ALA A 1 74 ? 4.744 6.779 -7.586 1.00 66.62 74 ALA A CA 1
ATOM 549 C C . ALA A 1 74 ? 3.791 7.431 -6.573 1.00 66.62 74 ALA A C 1
ATOM 551 O O . ALA A 1 74 ? 4.233 7.906 -5.534 1.00 66.62 74 ALA A O 1
ATOM 552 N N . SER A 1 75 ? 2.492 7.407 -6.853 1.00 75.25 75 SER A N 1
ATOM 553 C CA . SER A 1 75 ? 1.415 7.730 -5.918 1.00 75.25 75 SER A CA 1
ATOM 554 C C . SER A 1 75 ? 0.359 6.635 -5.966 1.00 75.25 75 SER A C 1
ATOM 556 O O . SER A 1 75 ? 0.121 6.030 -7.009 1.00 75.25 75 SER A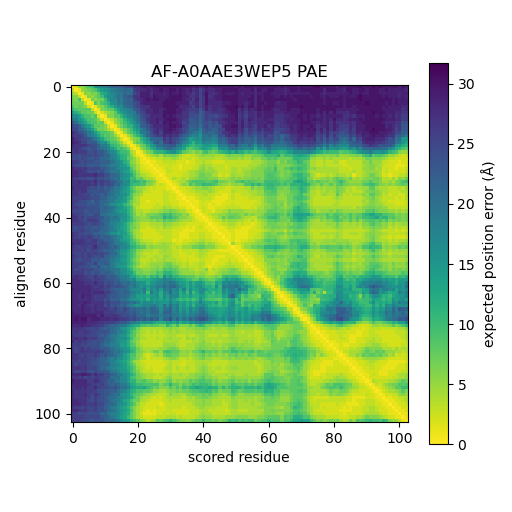 O 1
ATOM 558 N N . VAL A 1 76 ? -0.268 6.350 -4.831 1.00 78.25 76 VAL A N 1
ATOM 559 C CA . VAL A 1 76 ? -1.378 5.397 -4.739 1.00 78.25 76 VAL A CA 1
ATOM 560 C C . VAL A 1 76 ? -2.556 6.145 -4.178 1.00 78.25 76 VAL A C 1
ATOM 562 O O . VAL A 1 76 ? -2.558 6.434 -2.993 1.00 78.25 76 VAL A O 1
ATOM 565 N N . GLU A 1 77 ? -3.537 6.422 -5.018 1.00 81.25 77 GLU A N 1
ATOM 566 C CA . GLU A 1 77 ? -4.812 6.995 -4.620 1.00 81.25 77 GLU A CA 1
ATOM 567 C C . GLU A 1 77 ? -5.747 5.861 -4.195 1.00 81.25 77 GLU A C 1
ATOM 569 O O . GLU A 1 77 ? -5.924 4.901 -4.939 1.00 81.25 77 GLU A O 1
ATOM 574 N N . MET A 1 78 ? -6.349 5.943 -3.012 1.00 80.56 78 MET A N 1
ATOM 575 C CA . MET A 1 78 ? -7.330 4.962 -2.535 1.00 80.56 78 MET A CA 1
ATOM 576 C C . MET A 1 78 ? -8.660 5.659 -2.298 1.00 80.56 78 MET A C 1
ATOM 578 O O . MET A 1 78 ? -8.691 6.715 -1.684 1.00 80.56 78 MET A O 1
ATOM 582 N N . LYS A 1 79 ? -9.753 5.069 -2.780 1.00 83.19 79 LYS A N 1
ATOM 583 C CA . LYS A 1 79 ? -11.114 5.552 -2.544 1.00 83.19 79 LYS A CA 1
ATOM 584 C C . LYS A 1 79 ? -11.935 4.447 -1.904 1.00 83.19 79 LYS A C 1
ATOM 586 O O . LYS A 1 79 ? -11.984 3.340 -2.443 1.00 83.19 79 LYS A O 1
ATOM 591 N N . ALA A 1 80 ? -12.580 4.742 -0.779 1.00 81.12 80 ALA A N 1
ATOM 592 C CA . ALA A 1 80 ? -13.431 3.781 -0.085 1.00 81.12 80 ALA A CA 1
ATOM 593 C C . ALA A 1 80 ? -14.512 3.211 -1.025 1.00 81.12 80 ALA A C 1
ATOM 595 O O . ALA A 1 80 ? -15.125 3.929 -1.818 1.00 81.12 80 ALA A O 1
ATOM 596 N N . SER A 1 81 ? -14.718 1.895 -0.974 1.00 82.44 81 SER A N 1
ATOM 597 C CA . SER A 1 81 ? -15.688 1.173 -1.794 1.00 82.44 81 SER A CA 1
ATOM 598 C C . SER A 1 81 ? -16.110 -0.131 -1.117 1.00 82.44 81 SER A C 1
ATOM 600 O O . SER A 1 81 ? -15.334 -1.085 -1.027 1.00 82.44 81 SER A O 1
ATOM 602 N N . GLY A 1 82 ? -17.361 -0.189 -0.654 1.00 83.88 82 GLY A N 1
ATOM 603 C CA . GLY A 1 82 ? -17.911 -1.365 0.024 1.00 83.88 82 GLY A CA 1
ATOM 604 C C . GLY A 1 82 ? -17.071 -1.774 1.238 1.00 83.88 82 GLY A C 1
ATOM 605 O O . GLY A 1 82 ? -16.816 -0.961 2.117 1.00 83.88 82 GLY A O 1
ATOM 606 N N . LYS A 1 83 ? -16.612 -3.032 1.264 1.00 84.94 8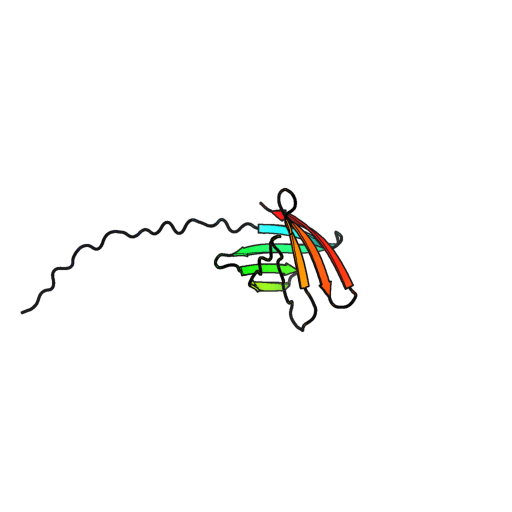3 LYS A N 1
ATOM 607 C CA . LYS A 1 83 ? -15.750 -3.585 2.327 1.00 84.94 83 LYS A CA 1
ATOM 608 C C . LYS A 1 83 ? -14.260 -3.242 2.162 1.00 84.94 83 LYS A C 1
ATOM 610 O O . LYS A 1 83 ? -13.415 -3.916 2.740 1.00 84.94 83 LYS A O 1
ATOM 615 N N . GLY A 1 84 ? -13.899 -2.267 1.332 1.00 87.12 84 GLY A N 1
ATOM 616 C CA . GLY A 1 84 ? -12.506 -1.858 1.202 1.00 87.12 84 GLY A CA 1
ATOM 617 C C . GLY A 1 84 ? -12.297 -0.631 0.335 1.00 87.12 84 GLY A C 1
ATOM 618 O O . GLY A 1 84 ? -12.947 0.386 0.557 1.00 87.12 84 GLY A O 1
ATOM 619 N N . PHE A 1 85 ? -11.364 -0.698 -0.614 1.00 85.75 85 PHE A N 1
ATOM 620 C CA . PHE A 1 85 ? -10.922 0.458 -1.391 1.00 85.75 85 PHE A CA 1
ATOM 621 C C . PHE A 1 85 ? -10.707 0.109 -2.862 1.00 85.75 85 PHE A C 1
ATOM 623 O O . PHE A 1 85 ? -10.126 -0.921 -3.195 1.00 85.75 85 PHE A O 1
ATOM 630 N N . ASN A 1 86 ? -11.100 1.014 -3.752 1.00 87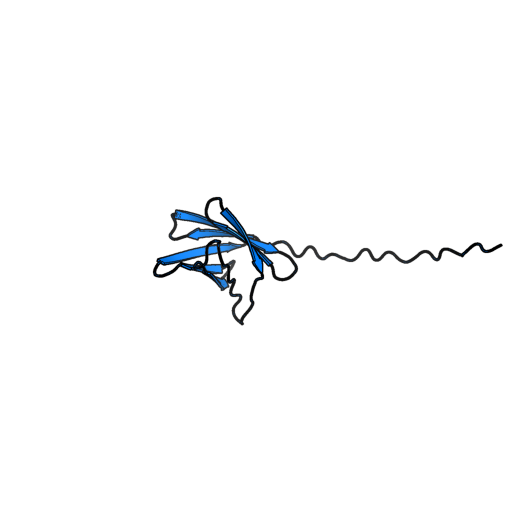.75 86 ASN A N 1
ATOM 631 C CA . ASN A 1 86 ? -10.586 1.036 -5.115 1.00 87.75 86 ASN A CA 1
ATOM 632 C C . ASN A 1 86 ? -9.315 1.880 -5.113 1.00 87.75 86 ASN A C 1
ATOM 634 O O . ASN A 1 86 ? -9.357 3.068 -4.796 1.00 87.75 86 ASN A O 1
ATOM 638 N N . ALA A 1 87 ? -8.192 1.256 -5.436 1.00 86.19 87 ALA A N 1
ATOM 639 C CA . ALA A 1 87 ? -6.892 1.890 -5.461 1.00 86.19 87 ALA A CA 1
ATOM 640 C C . ALA A 1 87 ? -6.442 2.131 -6.908 1.00 86.19 87 ALA A C 1
ATOM 642 O O . ALA A 1 87 ? -6.648 1.284 -7.780 1.00 86.19 87 ALA A O 1
ATOM 643 N N . THR A 1 88 ? -5.813 3.276 -7.154 1.00 85.69 88 THR A N 1
ATOM 644 C CA . THR A 1 88 ? -5.164 3.635 -8.415 1.00 85.69 88 THR A CA 1
ATOM 645 C C . THR A 1 88 ? -3.721 4.017 -8.129 1.00 85.69 88 THR A C 1
ATOM 647 O O . THR A 1 88 ? -3.458 5.032 -7.491 1.00 85.69 88 THR A O 1
ATOM 650 N N . TRP A 1 89 ? -2.783 3.209 -8.606 1.00 80.69 89 TRP A N 1
ATOM 651 C CA . TRP A 1 89 ? -1.363 3.527 -8.580 1.00 80.69 89 TRP A CA 1
ATOM 652 C C . TRP A 1 89 ? -1.016 4.324 -9.837 1.00 80.69 89 TRP A C 1
ATOM 654 O O . TRP A 1 89 ? -1.506 4.000 -10.921 1.00 80.69 89 TRP A O 1
ATOM 664 N N . ARG A 1 90 ? -0.191 5.362 -9.705 1.00 80.44 90 ARG A N 1
ATOM 665 C CA . ARG A 1 90 ? 0.308 6.191 -10.809 1.00 80.44 90 ARG A CA 1
ATOM 666 C C . ARG A 1 90 ? 1.802 6.426 -10.637 1.00 80.44 90 ARG A C 1
ATOM 668 O O . ARG A 1 90 ? 2.203 6.816 -9.549 1.00 80.44 90 ARG A O 1
ATOM 675 N N . SER A 1 91 ? 2.597 6.236 -11.687 1.00 75.56 91 SER A N 1
ATOM 676 C CA . SER A 1 91 ? 4.017 6.616 -11.737 1.00 75.56 91 SER A CA 1
ATOM 677 C C . SER A 1 91 ? 4.378 7.092 -13.142 1.00 75.56 91 SER A C 1
ATOM 679 O O . SER A 1 91 ? 4.353 6.307 -14.096 1.00 75.56 91 SER A O 1
ATOM 681 N N . GLY A 1 92 ? 4.661 8.389 -13.296 1.00 75.38 92 GLY A N 1
ATOM 682 C CA . GLY A 1 92 ? 4.791 9.013 -14.61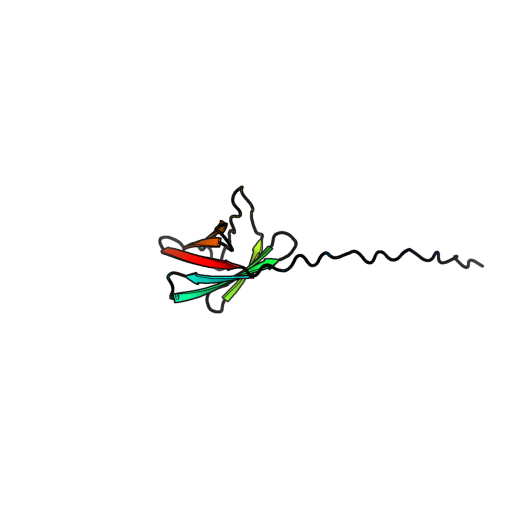7 1.00 75.38 92 GLY A CA 1
ATOM 683 C C . GLY A 1 92 ? 3.524 8.804 -15.461 1.00 75.38 92 GLY A C 1
ATOM 684 O O . GLY A 1 92 ? 2.421 9.093 -15.004 1.00 75.38 92 GLY A O 1
ATOM 685 N N . HIS A 1 93 ? 3.672 8.251 -16.670 1.00 76.50 93 HIS A N 1
ATOM 686 C CA . HIS A 1 93 ? 2.553 7.893 -17.560 1.00 76.50 93 HIS A CA 1
ATOM 687 C C . HIS A 1 93 ? 1.919 6.522 -17.259 1.00 76.50 93 HIS A C 1
ATOM 689 O O . HIS A 1 93 ? 0.923 6.152 -17.880 1.00 76.50 93 HIS A O 1
ATOM 695 N N . ASN A 1 94 ? 2.474 5.751 -16.321 1.00 78.81 94 ASN A N 1
ATOM 696 C CA . ASN A 1 94 ? 1.960 4.428 -15.987 1.00 78.81 94 ASN A CA 1
ATOM 697 C C . ASN A 1 94 ? 0.866 4.525 -14.926 1.00 78.81 94 ASN A C 1
ATOM 699 O O . ASN A 1 94 ? 1.007 5.249 -13.938 1.00 78.81 94 ASN A O 1
ATOM 703 N N . SER A 1 95 ? -0.200 3.741 -15.094 1.00 83.06 95 SER A N 1
ATOM 704 C CA . SER A 1 95 ? -1.223 3.571 -14.065 1.00 83.06 95 SER A CA 1
ATOM 705 C C . SER A 1 95 ? -1.658 2.117 -13.926 1.00 83.06 95 SER A C 1
ATOM 707 O O . SER A 1 95 ? -1.645 1.342 -14.883 1.00 83.06 95 SER A O 1
ATOM 709 N N . ALA A 1 96 ? -2.045 1.741 -12.714 1.00 83.94 96 ALA A N 1
ATOM 710 C CA . ALA A 1 96 ? -2.628 0.442 -12.419 1.00 83.94 96 ALA A CA 1
ATOM 711 C C . ALA A 1 96 ? -3.822 0.621 -11.487 1.00 83.94 96 ALA A C 1
ATOM 713 O O . ALA A 1 96 ? -3.875 1.585 -10.722 1.00 83.94 96 ALA A O 1
ATOM 714 N N . LYS A 1 97 ? -4.779 -0.310 -11.540 1.00 87.56 97 LYS A N 1
ATOM 715 C CA . LYS A 1 97 ? -5.948 -0.329 -10.652 1.00 87.56 97 LYS A CA 1
ATOM 716 C C . LYS A 1 97 ? -5.956 -1.602 -9.816 1.00 87.56 97 LYS A C 1
ATOM 718 O O . LYS A 1 97 ? -5.622 -2.675 -10.314 1.00 87.56 97 LYS A O 1
ATOM 723 N N . ALA A 1 98 ? -6.344 -1.489 -8.555 1.00 87.94 98 ALA A N 1
ATOM 724 C CA . ALA A 1 98 ? -6.537 -2.621 -7.662 1.00 87.94 98 ALA A CA 1
ATOM 725 C C . ALA A 1 98 ? -7.837 -2.441 -6.884 1.00 87.94 98 ALA A C 1
ATOM 727 O O . ALA A 1 98 ? -8.182 -1.336 -6.470 1.00 87.94 98 ALA A O 1
ATOM 728 N N . LYS A 1 99 ? -8.544 -3.546 -6.651 1.00 89.94 99 LYS A N 1
ATOM 729 C CA . LYS A 1 99 ? -9.624 -3.597 -5.668 1.00 89.94 99 LYS A CA 1
ATOM 730 C C . LYS A 1 99 ? -9.066 -4.228 -4.402 1.00 89.94 99 LYS A C 1
ATOM 732 O O . LYS A 1 99 ? -8.723 -5.408 -4.400 1.00 89.94 99 LYS A O 1
ATOM 737 N N . LEU A 1 100 ? -8.938 -3.426 -3.357 1.00 87.50 100 LEU A N 1
ATOM 738 C CA . LEU A 1 100 ? -8.465 -3.847 -2.048 1.00 87.50 100 LEU A CA 1
ATOM 739 C C . LEU A 1 100 ? -9.672 -4.204 -1.193 1.00 87.50 100 LEU A C 1
ATOM 741 O O . LEU A 1 100 ? -10.585 -3.397 -1.040 1.00 87.50 100 LEU A O 1
ATOM 745 N N . THR A 1 101 ? -9.678 -5.404 -0.629 1.00 90.31 101 THR A N 1
ATOM 746 C CA . THR A 1 101 ? -10.734 -5.850 0.285 1.00 90.31 101 THR A CA 1
ATOM 747 C C . THR A 1 101 ? -10.175 -5.875 1.693 1.00 90.31 101 THR A C 1
ATOM 749 O O . THR A 1 101 ? -9.139 -6.502 1.916 1.00 90.31 101 THR A O 1
ATOM 752 N N . CYS A 1 102 ? -10.834 -5.182 2.616 1.00 86.31 102 CYS A N 1
ATOM 753 C CA . CYS A 1 102 ? -10.444 -5.134 4.017 1.00 86.31 102 CYS A CA 1
ATOM 754 C C . CYS A 1 102 ? -11.103 -6.263 4.808 1.00 86.31 102 CYS A C 1
ATOM 756 O O . CYS A 1 102 ? -12.210 -6.698 4.476 1.00 86.31 102 CYS A O 1
ATOM 758 N N . LYS A 1 103 ? -10.401 -6.735 5.836 1.00 79.00 103 LYS A N 1
ATOM 759 C CA . LYS A 1 103 ? -10.910 -7.675 6.836 1.00 79.00 103 LYS A CA 1
ATOM 760 C C . LYS A 1 103 ? -10.958 -7.014 8.204 1.00 79.00 103 LYS A C 1
ATOM 762 O O . LYS A 1 103 ? -10.102 -6.130 8.449 1.00 79.00 103 LYS A O 1
#

Mean predicted aligned error: 12.06 Å

pLDDT: mean 70.39, std 16.25, range [37.12, 90.31]

Foldseek 3Di:
DDDDDDDPDDDPPPCPPCPPQWKWWWAWVRPWTKIWTQDPPQKIWIDTRHDIDIDHADDDPFRFGFDQDPPDFWTWGWGDDDQGTWIWIDGPPDITIIDIHID

Sequence (103 aa):
MKKVMIVSGIALLGLAGAASATTCAGKWNGRVDTSVEFKQGGKAKYCYARDCWTQRMFKNGNDYLFLVGGNSAASVEMKASGKGFNATWRSGHNSAKAKLTCK

Radius of gyration: 19.98 Å; Cα contacts (8 Å, |Δi|>4): 197; chains: 1; bounding box: 32×24×76 Å

Solvent-accessible surface area (backbone atoms only — not comparable to full-atom values): 5949 Å² total; per-residue (Å²): 135,92,80,82,83,83,76,86,76,74,85,77,77,68,79,73,69,76,73,71,60,44,37,24,40,33,30,41,75,78,73,42,49,33,38,38,36,44,43,85,91,52,26,32,40,40,33,49,72,88,52,70,50,75,40,63,46,54,74,66,100,50,58,29,40,54,41,77,47,90,90,78,57,36,36,34,42,28,33,75,46,90,68,28,26,46,32,39,39,35,40,83,95,47,73,43,46,25,60,27,47,43,102

Organism: NCBI:txid1795305

Secondary structure (DSSP, 8-state):
----------------------EEEEEETTTEEEEEEEETTTEEEEEETTEEEEEE----SS------BTTTTEEEEEEEETTEEEEEEEETTEEEEEEEEE-

Nearest PDB structures (foldseek):
  8xl2-assembly1_C  TM=5.373E-01  e=2.121E-01  Homo sapiens
  8xl2-assembly1_B  TM=5.373E-01  e=2.121E-01  Homo sapiens
  8xl0-assembly1_F  TM=5.041E-01  e=4.026E-01  Homo sapiens
  5csk-assembly1_B  TM=4.924E-01  e=7.640E-01  Saccharomyces cerevisiae S288C
  6g2d-assembly1_D  TM=4.770E-01  e=1.613E+00  Homo sapiens